Protein AF-A0A913Y5Y9-F1 (afdb_monomer)

Sequence (158 aa):
MTARHYVAMFNRSLSITSGGGNVGEIQFLPVVLLQLVNSSGHVTNVLNAEPYMSGEFTKLTNNVAWKNTRRRTDLVLAYSHFTYQASDRKLIVVDIQGWAPRDNKGCTFLTDPQIHSPVYKCFGTGNWKKKGFDNFWKMHVECNDICKMLNLVRPPNK

Structure (mmCIF, N/CA/C/O backbone):
data_AF-A0A913Y5Y9-F1
#
_entry.id   AF-A0A913Y5Y9-F1
#
loop_
_atom_site.group_PDB
_atom_site.id
_atom_site.type_symbol
_atom_site.label_atom_id
_atom_site.label_alt_id
_atom_site.label_comp_id
_atom_site.label_asym_id
_atom_site.label_entity_id
_atom_site.label_seq_id
_atom_site.pdbx_PDB_ins_code
_atom_site.Cartn_x
_atom_site.Cartn_y
_atom_site.Cartn_z
_atom_site.occupancy
_atom_site.B_iso_or_equiv
_atom_site.auth_seq_id
_atom_site.auth_comp_id
_atom_site.auth_asym_id
_atom_site.auth_atom_id
_atom_site.pdbx_PDB_model_num
ATOM 1 N N . MET A 1 1 ? -11.099 0.525 4.669 1.00 86.94 1 MET A N 1
ATOM 2 C CA . MET A 1 1 ? -12.015 0.730 3.516 1.00 86.94 1 MET A CA 1
ATOM 3 C C . MET A 1 1 ? -11.273 1.227 2.271 1.00 86.94 1 MET A C 1
ATOM 5 O O . MET A 1 1 ? -11.244 0.499 1.290 1.00 86.94 1 MET A O 1
ATOM 9 N N . THR A 1 2 ? -10.602 2.387 2.299 1.00 96.06 2 THR A N 1
ATOM 10 C CA . THR A 1 2 ? -9.907 2.968 1.124 1.00 96.06 2 THR A CA 1
ATOM 11 C C . THR A 1 2 ? -8.859 2.050 0.487 1.00 96.06 2 THR A C 1
ATOM 13 O O . THR A 1 2 ? -8.871 1.868 -0.724 1.00 96.06 2 THR A O 1
ATOM 16 N N . ALA A 1 3 ? -7.992 1.411 1.277 1.00 96.56 3 ALA A N 1
AT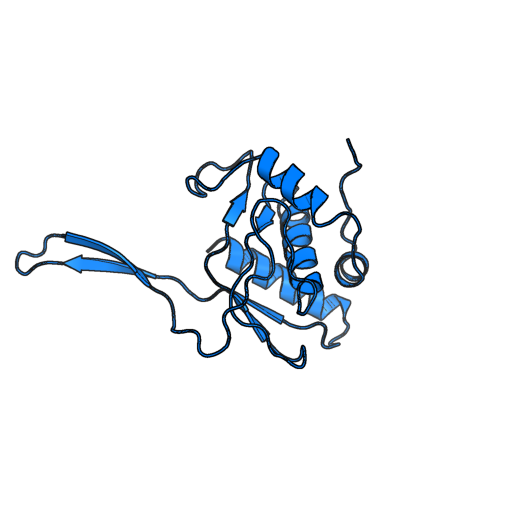OM 17 C CA . ALA A 1 3 ? -6.996 0.482 0.734 1.00 96.56 3 ALA A CA 1
ATOM 18 C C . ALA A 1 3 ? -7.642 -0.717 0.006 1.00 96.56 3 ALA A C 1
ATOM 20 O O . ALA A 1 3 ? -7.230 -1.075 -1.090 1.00 96.56 3 ALA A O 1
ATOM 21 N N . ARG A 1 4 ? -8.732 -1.282 0.550 1.00 96.31 4 ARG A N 1
ATOM 22 C CA . ARG A 1 4 ? -9.496 -2.362 -0.106 1.00 96.31 4 ARG A CA 1
ATOM 23 C C . ARG A 1 4 ? -10.076 -1.931 -1.457 1.00 96.31 4 ARG A C 1
ATOM 25 O O . ARG A 1 4 ? -10.052 -2.716 -2.397 1.00 96.31 4 ARG A O 1
ATOM 32 N N . HIS A 1 5 ? -10.557 -0.691 -1.562 1.00 97.31 5 HIS A N 1
ATOM 33 C CA . HIS A 1 5 ? -11.057 -0.144 -2.825 1.00 97.31 5 HIS A CA 1
ATOM 34 C C . HIS A 1 5 ? -9.964 -0.122 -3.906 1.00 97.31 5 HIS A C 1
ATOM 36 O O . HIS A 1 5 ? -10.178 -0.635 -5.003 1.00 97.31 5 HIS A O 1
ATOM 42 N N . TYR A 1 6 ? -8.770 0.384 -3.582 1.00 98.38 6 TYR A N 1
ATOM 43 C CA . TYR A 1 6 ? -7.657 0.388 -4.535 1.00 98.38 6 TYR A CA 1
ATOM 44 C C . TYR A 1 6 ? -7.137 -1.015 -4.851 1.00 98.38 6 TYR A C 1
ATOM 46 O O . TYR A 1 6 ? -6.719 -1.247 -5.980 1.00 98.38 6 TYR A O 1
ATOM 54 N N . VAL A 1 7 ? -7.197 -1.961 -3.909 1.00 97.44 7 VAL A N 1
ATOM 55 C CA . VAL A 1 7 ? -6.867 -3.368 -4.186 1.00 97.44 7 VAL A CA 1
ATOM 56 C C . VAL A 1 7 ? -7.795 -3.960 -5.243 1.00 97.44 7 VAL A C 1
ATOM 58 O O . VAL A 1 7 ? -7.313 -4.581 -6.185 1.00 97.44 7 VAL A O 1
ATOM 61 N N . ALA A 1 8 ? -9.106 -3.727 -5.147 1.00 96.69 8 ALA A N 1
ATOM 62 C CA . ALA A 1 8 ? -10.048 -4.219 -6.152 1.00 96.69 8 ALA A CA 1
ATOM 63 C C . ALA A 1 8 ? -9.735 -3.655 -7.551 1.00 96.69 8 ALA A C 1
ATOM 65 O O . ALA A 1 8 ? -9.724 -4.393 -8.537 1.00 96.69 8 ALA A O 1
ATOM 66 N N . MET A 1 9 ? -9.413 -2.360 -7.638 1.00 97.81 9 MET A N 1
ATOM 67 C CA . MET A 1 9 ? -8.995 -1.728 -8.894 1.00 97.81 9 MET A CA 1
ATOM 68 C C . MET A 1 9 ? -7.666 -2.291 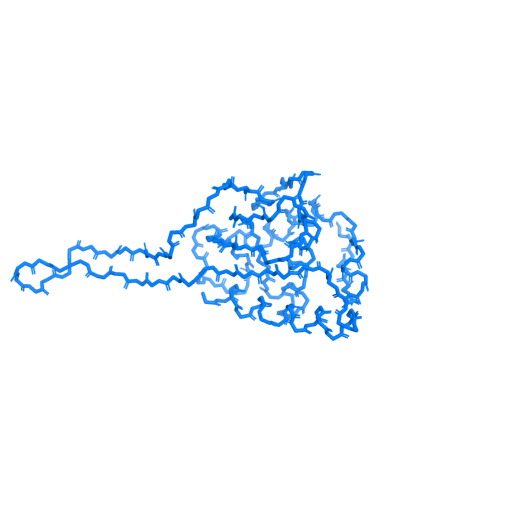-9.420 1.00 97.81 9 MET A C 1
ATOM 70 O O . MET A 1 9 ? -7.523 -2.515 -10.624 1.00 97.81 9 MET A O 1
ATOM 74 N N . PHE A 1 10 ? -6.707 -2.537 -8.527 1.00 97.50 10 PHE A N 1
ATOM 75 C CA . PHE A 1 10 ? -5.391 -3.071 -8.860 1.00 97.50 10 PHE A CA 1
ATOM 76 C C . PHE A 1 10 ? -5.483 -4.507 -9.380 1.00 97.50 10 PHE A C 1
ATOM 78 O O . PHE A 1 10 ? -5.021 -4.773 -10.485 1.00 97.50 10 PHE A O 1
ATOM 85 N N . ASN A 1 11 ? -6.160 -5.405 -8.655 1.00 95.69 11 ASN A N 1
ATOM 86 C CA . ASN A 1 11 ? -6.356 -6.798 -9.071 1.00 95.69 11 ASN A CA 1
ATOM 87 C C . ASN A 1 11 ? -7.102 -6.880 -10.410 1.00 95.69 11 ASN A C 1
ATOM 89 O O . ASN A 1 11 ? -6.732 -7.674 -11.274 1.00 95.69 11 ASN A O 1
ATOM 93 N N . ARG A 1 12 ? -8.108 -6.017 -10.628 1.00 95.19 12 ARG A N 1
ATOM 94 C CA . ARG A 1 12 ? -8.802 -5.925 -11.921 1.00 95.19 12 ARG A CA 1
ATOM 95 C C . ARG A 1 12 ? -7.850 -5.518 -13.045 1.00 95.19 12 ARG A C 1
ATOM 97 O O . ARG A 1 12 ? -7.862 -6.140 -14.102 1.00 95.19 12 ARG A O 1
ATOM 104 N N . SER A 1 13 ? -7.027 -4.495 -12.817 1.00 95.38 13 SER A N 1
ATOM 105 C CA . SER A 1 13 ? -6.049 -4.024 -13.807 1.00 95.38 13 SER A CA 1
ATOM 106 C C . SER A 1 13 ? -5.013 -5.106 -14.120 1.00 95.38 13 SER A C 1
ATOM 108 O O . SER A 1 13 ? -4.739 -5.364 -15.286 1.00 95.38 13 SER A O 1
ATOM 110 N N . LEU A 1 14 ? -4.506 -5.801 -13.096 1.00 93.38 14 LEU A N 1
ATOM 111 C CA . LEU A 1 14 ? -3.585 -6.924 -13.268 1.00 93.38 14 LEU A CA 1
ATOM 112 C C . LEU A 1 14 ? -4.196 -8.038 -14.112 1.00 93.38 14 LEU A C 1
ATOM 114 O O . LEU A 1 14 ? -3.565 -8.478 -15.065 1.00 93.38 14 LEU A O 1
ATOM 118 N N . SER A 1 15 ? -5.421 -8.463 -13.790 1.00 91.69 15 SER A N 1
ATOM 119 C CA . SER A 1 15 ? -6.098 -9.549 -14.502 1.00 91.69 15 SER A CA 1
ATOM 120 C C . SER A 1 15 ? -6.331 -9.234 -15.979 1.00 91.69 15 SER A C 1
ATOM 122 O O . SER A 1 15 ? -6.251 -10.142 -16.804 1.00 91.69 15 SER A O 1
ATOM 124 N N . ILE A 1 16 ? -6.652 -7.978 -16.309 1.00 92.12 16 ILE A N 1
ATOM 125 C CA . ILE A 1 16 ? -6.856 -7.546 -17.696 1.00 92.12 16 ILE A CA 1
ATOM 126 C C . ILE A 1 16 ? -5.519 -7.555 -18.434 1.00 92.12 16 ILE A C 1
ATOM 128 O O . ILE A 1 16 ? -5.405 -8.153 -19.501 1.00 92.12 16 ILE A O 1
ATOM 132 N N . THR A 1 17 ? -4.496 -6.923 -17.860 1.00 91.56 17 THR A N 1
ATOM 133 C CA . THR A 1 17 ? -3.229 -6.728 -18.566 1.00 91.56 17 THR A CA 1
ATOM 134 C C . THR A 1 17 ? -2.382 -7.994 -18.649 1.00 91.56 17 THR A C 1
ATOM 136 O O . THR A 1 17 ? -1.623 -8.155 -19.600 1.00 91.56 17 THR A O 1
ATOM 139 N N . SER A 1 18 ? -2.525 -8.925 -17.704 1.00 86.94 18 SER A N 1
ATOM 140 C CA . SER A 1 18 ? -1.821 -10.208 -17.748 1.00 86.94 18 SER A CA 1
ATOM 141 C C . SER A 1 18 ? -2.456 -11.229 -18.696 1.00 86.94 18 SER A C 1
ATOM 143 O O . SER A 1 18 ? -1.924 -12.331 -18.826 1.00 86.94 18 SER A O 1
ATOM 145 N N . GLY A 1 19 ? -3.605 -10.921 -19.316 1.00 81.44 19 GLY A N 1
ATOM 146 C CA . GLY A 1 19 ? -4.340 -11.874 -20.155 1.00 81.44 19 GLY A CA 1
ATOM 147 C C . GLY A 1 19 ? -4.754 -13.146 -19.403 1.00 81.44 19 GLY A C 1
ATOM 148 O O . GLY A 1 19 ? -4.809 -14.218 -19.997 1.00 81.44 19 GLY A O 1
ATOM 149 N N . GLY A 1 20 ? -4.977 -13.053 -18.085 1.00 71.75 20 GLY A N 1
ATOM 150 C CA . GLY A 1 20 ? -5.231 -14.208 -17.213 1.00 71.75 20 GLY A CA 1
ATOM 151 C C . GLY A 1 20 ? -3.973 -14.896 -16.662 1.00 71.75 20 GLY A C 1
ATOM 152 O O . GLY A 1 20 ? -4.084 -15.868 -15.916 1.00 71.75 20 GLY A O 1
ATOM 153 N N . GLY A 1 21 ? -2.774 -14.391 -16.970 1.00 73.81 21 GLY A N 1
ATOM 154 C CA . GLY A 1 21 ? -1.526 -14.839 -16.353 1.00 73.81 21 GLY A CA 1
ATOM 155 C C . GLY A 1 21 ? -1.499 -14.581 -14.840 1.00 73.81 21 GLY A C 1
ATOM 156 O O . GLY A 1 21 ? -1.966 -13.544 -14.358 1.00 73.81 21 GLY A O 1
ATOM 157 N N . ASN A 1 22 ? -0.931 -15.518 -14.075 1.00 75.25 22 ASN A N 1
ATOM 158 C CA . ASN A 1 22 ? -0.864 -15.433 -12.614 1.00 75.25 22 ASN A CA 1
ATOM 159 C C . ASN A 1 22 ? 0.295 -14.530 -12.155 1.00 75.25 22 ASN A C 1
ATOM 161 O O . ASN A 1 22 ? 1.404 -14.998 -11.908 1.00 75.25 22 ASN A O 1
ATOM 165 N N . VAL A 1 23 ? 0.021 -13.232 -12.016 1.00 81.44 23 VAL A N 1
ATOM 166 C CA . VAL A 1 23 ? 0.970 -12.230 -11.479 1.00 81.44 23 VAL A CA 1
ATOM 167 C C . VAL A 1 23 ? 0.877 -12.127 -9.942 1.00 81.44 23 VAL A C 1
ATOM 169 O O . VAL A 1 23 ? 1.697 -11.484 -9.285 1.00 81.44 23 VAL A O 1
ATOM 172 N N . GLY A 1 24 ? -0.064 -12.861 -9.338 1.00 85.69 24 GLY A N 1
ATOM 173 C CA . GLY A 1 24 ? -0.410 -12.799 -7.922 1.00 85.69 24 GLY A CA 1
ATOM 174 C C . GLY A 1 24 ? -1.560 -11.836 -7.637 1.00 85.69 24 GLY A C 1
ATOM 175 O O . GLY A 1 24 ? -1.779 -10.865 -8.357 1.00 85.69 24 GLY A O 1
ATOM 176 N N . GLU A 1 25 ? -2.287 -12.121 -6.561 1.00 91.31 25 GLU A N 1
ATOM 177 C CA . GLU A 1 25 ? -3.379 -11.288 -6.057 1.00 91.31 25 GLU A CA 1
ATOM 178 C C . GLU A 1 25 ? -3.017 -10.767 -4.663 1.00 91.31 25 GLU A C 1
ATOM 180 O O . GLU A 1 25 ? -2.300 -11.434 -3.908 1.00 91.31 25 GLU A O 1
ATOM 185 N N . ILE A 1 26 ? -3.517 -9.586 -4.309 1.00 95.38 26 ILE A N 1
ATOM 186 C CA . ILE A 1 26 ? -3.464 -9.068 -2.941 1.00 95.38 26 ILE A CA 1
ATOM 187 C C . ILE A 1 26 ? -4.876 -8.821 -2.410 1.00 95.38 26 ILE A C 1
ATOM 189 O O . ILE A 1 26 ? -5.760 -8.433 -3.168 1.00 95.38 26 ILE A O 1
ATOM 193 N N . GLN A 1 27 ? -5.093 -8.990 -1.108 1.00 96.38 27 GLN A N 1
ATOM 194 C CA . GLN A 1 27 ? -6.359 -8.673 -0.445 1.00 96.38 27 GLN A CA 1
ATOM 195 C C . GLN A 1 27 ? -6.105 -8.100 0.944 1.00 96.38 27 GLN A C 1
ATOM 197 O O . GLN A 1 27 ? -5.388 -8.704 1.728 1.00 96.38 27 GLN A O 1
ATOM 202 N N . PHE A 1 28 ? -6.714 -6.960 1.277 1.00 97.31 28 PHE A N 1
ATOM 203 C CA . PHE A 1 28 ? -6.738 -6.490 2.666 1.00 97.31 28 PHE A CA 1
ATOM 204 C C . PHE A 1 28 ? -7.857 -7.175 3.444 1.00 97.31 28 PHE A C 1
ATOM 206 O O . PHE A 1 28 ? -8.991 -7.243 2.955 1.00 97.31 28 PHE A O 1
ATOM 213 N N . LEU A 1 29 ? -7.554 -7.596 4.671 1.00 96.62 29 LEU A N 1
ATOM 214 C CA . LEU A 1 29 ? -8.540 -8.127 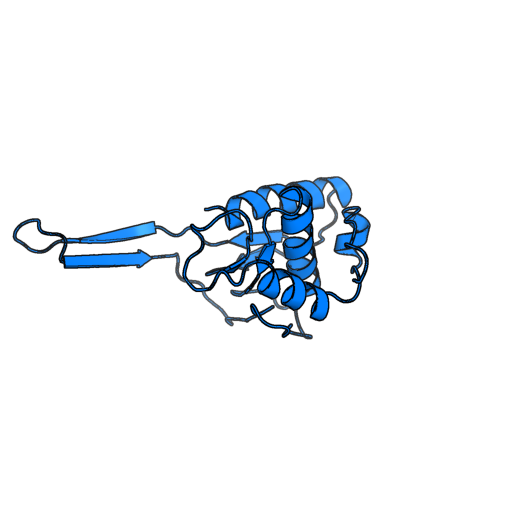5.598 1.00 96.62 29 LEU A CA 1
ATOM 215 C C . LEU A 1 29 ? -9.691 -7.127 5.823 1.00 96.62 29 LEU A C 1
ATOM 217 O O . LEU A 1 29 ? -9.488 -5.904 5.817 1.00 96.62 29 LEU A O 1
ATOM 221 N N . PRO A 1 30 ? -10.933 -7.615 5.990 1.00 95.19 30 PRO A N 1
ATOM 222 C CA . PRO A 1 30 ? -12.012 -6.775 6.473 1.00 95.19 30 PRO A CA 1
ATOM 223 C C . PRO A 1 30 ? -11.731 -6.357 7.920 1.00 95.19 30 PRO A C 1
ATOM 225 O O . PRO A 1 30 ? -11.261 -7.156 8.721 1.00 95.19 30 PRO A O 1
ATOM 228 N N . VAL A 1 31 ? -12.067 -5.110 8.244 1.00 94.62 31 VAL A N 1
ATOM 229 C CA . VAL A 1 31 ? -11.973 -4.562 9.600 1.00 94.62 31 VAL A CA 1
ATOM 230 C C . VAL A 1 31 ? -13.355 -4.078 10.004 1.00 94.62 31 VAL A C 1
ATOM 232 O O . VAL A 1 31 ? -14.051 -3.455 9.194 1.00 94.62 31 VAL A O 1
ATOM 235 N N . VAL A 1 32 ? -13.736 -4.357 11.244 1.00 95.06 32 VAL A N 1
ATOM 236 C CA . VAL A 1 32 ? -14.964 -3.871 11.876 1.00 95.06 32 VAL A CA 1
ATOM 237 C C . VAL A 1 32 ? -14.629 -3.099 13.148 1.00 95.06 32 VAL A C 1
ATOM 239 O O . VAL A 1 32 ? -13.604 -3.346 13.781 1.00 95.06 32 VAL A O 1
ATOM 242 N N . LEU A 1 33 ? -15.507 -2.171 13.524 1.00 95.50 33 LEU A N 1
ATOM 243 C CA . LEU A 1 33 ? -15.464 -1.509 14.824 1.00 95.50 33 LEU A CA 1
ATOM 244 C C . LEU A 1 33 ? -16.371 -2.270 15.791 1.00 95.50 33 LEU A C 1
ATOM 246 O O . LEU A 1 33 ? -17.563 -2.423 15.530 1.00 95.50 33 LEU A O 1
ATOM 250 N N . LEU A 1 34 ? -15.808 -2.730 16.902 1.00 96.44 34 LEU A N 1
ATOM 251 C CA . LEU A 1 34 ? -16.538 -3.323 18.014 1.00 96.44 34 LEU A CA 1
ATOM 252 C C . LEU A 1 34 ? -16.723 -2.271 19.102 1.00 96.44 34 LEU A C 1
ATOM 254 O O . LEU A 1 34 ? -15.748 -1.696 19.581 1.00 96.44 34 LEU A O 1
ATOM 258 N N . GLN A 1 35 ? -17.964 -2.041 19.512 1.00 97.38 35 GLN A N 1
ATOM 259 C CA . GLN A 1 35 ? -18.277 -1.230 20.684 1.00 97.38 35 GLN A CA 1
ATOM 260 C C . GLN A 1 35 ? -18.503 -2.167 21.867 1.00 97.38 35 GLN A C 1
ATOM 262 O O . GLN A 1 35 ? -19.405 -3.002 21.836 1.00 97.38 35 GLN A O 1
ATOM 267 N N . LEU A 1 36 ? -17.666 -2.050 22.896 1.00 96.44 36 LEU A N 1
ATOM 268 C CA . LEU A 1 36 ? -17.861 -2.772 24.146 1.00 96.44 36 LEU A CA 1
ATOM 269 C C . LEU A 1 36 ? -18.848 -1.995 25.003 1.00 96.44 36 LEU A C 1
ATOM 271 O O . LEU A 1 36 ? -18.659 -0.803 25.247 1.00 96.44 36 LEU A O 1
ATOM 275 N N . VAL A 1 37 ? -19.896 -2.677 25.447 1.00 97.44 37 VAL A N 1
ATOM 276 C CA . VAL A 1 37 ? -21.003 -2.086 26.196 1.00 97.44 37 VAL A CA 1
ATOM 277 C C . VAL A 1 37 ? -21.065 -2.744 27.570 1.00 97.44 37 VAL A C 1
ATOM 279 O O . VAL A 1 37 ? -20.949 -3.965 27.680 1.00 97.44 37 VAL A O 1
ATOM 282 N N . ASN A 1 38 ? -21.200 -1.944 28.627 1.00 96.50 38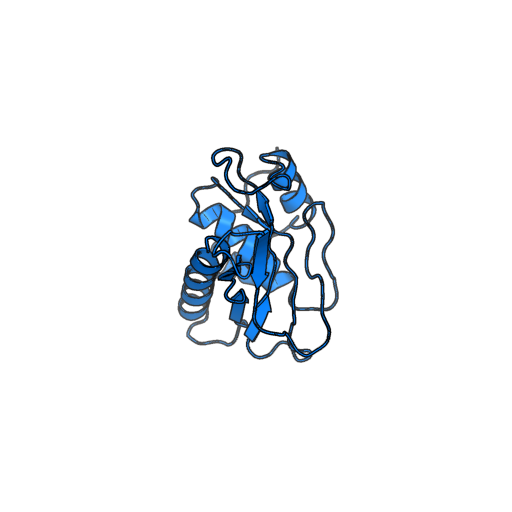 ASN A N 1
ATOM 283 C CA . ASN A 1 38 ? -21.376 -2.465 29.983 1.00 96.50 38 ASN A CA 1
ATOM 284 C C . ASN A 1 38 ? -22.832 -2.901 30.246 1.00 96.50 38 ASN A C 1
ATOM 286 O O . ASN A 1 38 ? -23.718 -2.744 29.407 1.00 96.50 38 ASN A O 1
ATOM 290 N N . SER A 1 39 ? -23.101 -3.406 31.452 1.00 96.62 39 SER A N 1
ATOM 291 C CA . SER A 1 39 ? -24.448 -3.826 31.863 1.00 96.62 39 SER A CA 1
ATOM 292 C C . SER A 1 39 ? -25.493 -2.703 31.851 1.00 96.62 39 SER A C 1
ATOM 294 O O . SER A 1 39 ? -26.682 -2.998 31.785 1.00 96.62 39 SER A O 1
ATOM 296 N N . SER A 1 40 ? -25.080 -1.431 31.895 1.00 96.19 40 SER A N 1
ATOM 297 C CA . SER A 1 40 ? -25.978 -0.272 31.840 1.00 96.19 40 SER A CA 1
ATOM 298 C C . SER A 1 40 ? -26.213 0.257 30.420 1.00 96.19 40 SER A C 1
ATOM 300 O O . SER A 1 40 ? -26.821 1.310 30.267 1.00 96.19 40 SER A O 1
ATOM 302 N N . GLY A 1 41 ? -25.710 -0.417 29.380 1.00 95.56 41 GLY A N 1
ATOM 303 C CA . GLY A 1 41 ? -25.869 0.024 27.991 1.00 95.56 41 GLY A CA 1
ATOM 304 C C . GLY A 1 41 ? -24.898 1.129 27.551 1.00 95.56 41 GLY A C 1
ATOM 305 O O . GLY A 1 41 ? -25.010 1.629 26.434 1.00 95.56 41 GLY A O 1
ATOM 306 N N . HIS A 1 42 ? -23.929 1.512 28.387 1.00 96.94 42 HIS A N 1
ATOM 307 C CA . HIS A 1 42 ? -22.934 2.528 28.041 1.00 96.94 42 HIS A CA 1
ATOM 308 C C . HIS A 1 42 ? -21.735 1.918 27.314 1.00 96.94 42 HIS A C 1
ATOM 310 O O . HIS A 1 42 ? -21.181 0.905 27.749 1.00 96.94 42 HIS A O 1
ATOM 316 N N . VAL A 1 43 ? -21.299 2.575 26.234 1.00 97.38 43 VAL A N 1
ATOM 317 C CA . VAL A 1 43 ? -20.066 2.216 25.523 1.00 97.38 43 VAL A CA 1
ATOM 318 C C . VAL A 1 43 ? -18.872 2.533 26.418 1.00 97.38 43 VAL A C 1
ATOM 320 O O . VAL A 1 43 ? -18.630 3.690 26.756 1.00 97.38 43 VAL A O 1
ATOM 323 N N . THR A 1 44 ? -18.120 1.506 26.797 1.00 97.19 44 THR A N 1
ATOM 324 C CA . THR A 1 44 ? -16.916 1.635 27.626 1.00 97.19 44 THR A CA 1
ATOM 325 C C . THR A 1 44 ? -15.646 1.654 26.797 1.00 97.19 44 THR A C 1
ATOM 327 O O . THR A 1 44 ? -14.647 2.231 27.221 1.00 97.19 44 THR A O 1
ATOM 330 N N . ASN A 1 45 ? -15.664 1.021 25.622 1.00 96.75 45 ASN A N 1
ATOM 331 C CA . ASN A 1 45 ? -14.510 0.974 24.740 1.00 96.75 45 ASN A CA 1
ATOM 332 C C . ASN A 1 45 ? -14.914 0.770 23.278 1.00 96.75 45 ASN A C 1
ATOM 334 O O . ASN A 1 45 ? -15.993 0.255 22.981 1.00 96.75 45 ASN A O 1
ATOM 338 N N . VAL A 1 46 ? -14.011 1.132 22.369 1.00 96.69 46 VAL A N 1
ATOM 339 C CA . VAL A 1 46 ? -14.140 0.880 20.934 1.00 96.69 46 VAL A CA 1
ATOM 340 C C . VAL A 1 46 ? -12.865 0.214 20.440 1.00 96.69 46 VAL A C 1
ATOM 342 O O . VAL A 1 46 ? -11.770 0.741 20.621 1.00 96.69 46 VAL A O 1
ATOM 345 N N . LEU A 1 47 ? -13.009 -0.947 19.812 1.00 96.38 47 LEU A N 1
ATOM 346 C CA . LEU A 1 47 ? -11.904 -1.748 19.299 1.00 96.38 47 LEU A CA 1
ATOM 347 C C . LEU A 1 47 ? -12.032 -1.914 17.787 1.00 96.38 47 LEU A C 1
ATOM 349 O O . LEU A 1 47 ? -13.137 -2.020 17.261 1.00 96.38 47 LEU A O 1
ATOM 353 N N . ASN A 1 48 ? -10.900 -1.998 17.093 1.00 94.75 48 ASN A N 1
ATOM 354 C CA . ASN A 1 48 ? -10.869 -2.553 15.743 1.00 94.75 48 ASN A CA 1
ATOM 355 C C . ASN A 1 48 ? -10.705 -4.070 15.845 1.00 94.75 48 ASN A C 1
ATOM 357 O O . ASN A 1 48 ? -9.889 -4.546 16.634 1.00 94.75 48 ASN A O 1
ATOM 361 N N . ALA A 1 49 ? -11.456 -4.817 15.042 1.00 95.31 49 ALA A N 1
ATOM 362 C CA . ALA A 1 49 ? -11.317 -6.262 14.929 1.00 95.31 49 ALA A CA 1
ATOM 363 C C . ALA A 1 49 ? -11.215 -6.689 13.465 1.00 95.31 49 ALA A C 1
ATOM 365 O O . ALA A 1 49 ? -11.866 -6.121 12.585 1.00 95.31 49 ALA A O 1
ATOM 366 N N . GLU A 1 50 ? -10.414 -7.721 13.225 1.00 96.19 50 GLU A N 1
ATOM 367 C CA . GLU A 1 50 ? -10.169 -8.315 11.914 1.00 96.19 50 GLU A CA 1
ATOM 368 C C . GLU A 1 50 ? -10.071 -9.842 12.025 1.00 96.19 50 GLU A C 1
ATOM 370 O O . GLU A 1 50 ? -9.820 -10.360 13.119 1.00 96.19 50 GLU A O 1
ATOM 375 N N . PRO A 1 51 ? -10.292 -10.588 10.926 1.00 95.69 51 PRO A N 1
ATOM 376 C CA . PRO A 1 51 ? -10.094 -12.028 10.919 1.00 95.69 51 PRO A CA 1
ATOM 377 C C . PRO A 1 51 ? -8.677 -12.409 11.336 1.00 95.69 51 PRO A C 1
ATOM 379 O O . PRO A 1 51 ? -7.701 -11.782 10.929 1.00 95.69 51 PRO A O 1
ATOM 382 N N . TYR A 1 52 ? -8.566 -13.494 12.095 1.00 94.81 52 TYR A N 1
ATOM 383 C CA . TYR A 1 52 ? -7.269 -14.052 12.442 1.00 94.81 52 TYR A CA 1
ATOM 384 C C . TYR A 1 52 ? -6.503 -14.482 11.182 1.00 94.81 52 TYR A C 1
ATOM 386 O O . TYR A 1 52 ? -7.015 -15.233 10.350 1.00 94.81 52 TYR A O 1
ATOM 394 N N . MET A 1 53 ? -5.256 -14.026 11.067 1.00 93.44 53 MET A N 1
ATOM 395 C CA . MET A 1 53 ? -4.349 -14.390 9.984 1.00 93.44 53 MET A CA 1
ATOM 396 C C . MET A 1 53 ? -3.378 -15.468 10.467 1.00 93.44 53 MET A C 1
ATOM 398 O O . MET A 1 53 ? -2.476 -15.196 11.257 1.00 93.44 53 MET A O 1
ATOM 402 N N . SER A 1 54 ? -3.556 -16.698 9.983 1.00 90.38 54 SER A N 1
ATOM 403 C CA . SER A 1 54 ? -2.630 -17.797 10.268 1.00 90.38 54 SER A CA 1
ATOM 404 C C . SER A 1 54 ? -1.400 -17.737 9.357 1.00 90.38 54 SER A C 1
ATOM 406 O O . SER A 1 54 ? -1.516 -17.464 8.163 1.00 90.38 54 SER A O 1
ATOM 408 N N . GLY A 1 55 ? -0.224 -18.036 9.912 1.00 90.06 55 GLY A N 1
ATOM 409 C CA . GLY A 1 55 ? 1.037 -18.128 9.179 1.00 90.06 55 GLY A CA 1
ATOM 410 C C . GLY A 1 55 ? 2.069 -17.076 9.582 1.00 90.06 55 GLY A C 1
ATOM 411 O O . GLY A 1 55 ? 1.925 -16.358 10.567 1.00 90.06 55 GLY A O 1
ATOM 412 N N . GLU A 1 56 ? 3.163 -17.015 8.824 1.00 91.31 56 GLU A N 1
ATOM 413 C CA . GLU A 1 56 ? 4.281 -16.115 9.108 1.00 91.31 56 GLU A CA 1
ATOM 414 C C . GLU A 1 56 ? 3.949 -14.673 8.707 1.00 91.31 56 GLU A C 1
ATOM 416 O O . GLU A 1 56 ? 3.973 -14.318 7.522 1.00 91.31 56 GLU A O 1
ATOM 421 N N . PHE A 1 57 ? 3.682 -13.837 9.708 1.00 93.25 57 PHE A N 1
ATOM 422 C CA . PHE A 1 57 ? 3.490 -12.410 9.505 1.00 93.25 57 PHE A CA 1
ATOM 423 C C . PHE A 1 57 ? 4.766 -11.771 8.948 1.00 93.25 57 PHE A C 1
ATOM 425 O O . PHE A 1 57 ? 5.859 -11.908 9.495 1.00 93.25 57 PHE A O 1
ATOM 432 N N . THR A 1 58 ? 4.623 -11.057 7.839 1.00 90.88 58 THR A N 1
ATOM 433 C CA . THR A 1 58 ? 5.705 -10.436 7.089 1.00 90.88 58 THR A CA 1
ATOM 434 C C . THR A 1 58 ? 5.374 -8.975 6.828 1.00 90.88 58 THR A C 1
ATOM 436 O O . THR A 1 58 ? 4.383 -8.646 6.176 1.00 90.88 58 THR A O 1
ATOM 439 N N . LYS A 1 59 ? 6.275 -8.090 7.251 1.00 92.38 59 LYS A N 1
ATOM 440 C CA . LYS A 1 59 ? 6.297 -6.707 6.782 1.00 92.38 59 LYS A CA 1
ATOM 441 C C . LYS A 1 59 ? 6.993 -6.656 5.421 1.00 92.38 59 LYS A C 1
ATOM 443 O O . LYS A 1 59 ? 8.132 -7.116 5.296 1.00 92.38 59 LYS A O 1
ATOM 448 N N . LEU A 1 60 ? 6.300 -6.163 4.393 1.00 89.56 60 LEU A N 1
ATOM 449 C CA . LEU A 1 60 ? 6.808 -6.095 3.016 1.00 89.56 60 LEU A CA 1
ATOM 450 C C . LEU A 1 60 ? 7.381 -4.712 2.707 1.00 89.56 60 LEU A C 1
ATOM 452 O O . LEU A 1 60 ? 8.439 -4.608 2.087 1.00 89.56 60 LEU A O 1
ATOM 456 N N . THR A 1 61 ? 6.721 -3.660 3.184 1.00 90.94 61 THR A N 1
ATOM 457 C CA . THR A 1 61 ? 7.212 -2.278 3.143 1.00 90.94 61 THR A CA 1
ATOM 458 C C . THR A 1 61 ? 6.921 -1.580 4.469 1.00 90.94 61 THR A C 1
ATOM 460 O O . THR A 1 61 ? 6.106 -2.056 5.257 1.00 90.94 61 THR A O 1
ATOM 463 N N . ASN A 1 62 ? 7.592 -0.459 4.736 1.00 85.06 62 ASN A N 1
ATOM 464 C CA . ASN A 1 62 ? 7.211 0.455 5.815 1.00 85.06 62 ASN A CA 1
ATOM 465 C C . ASN A 1 62 ? 6.815 1.841 5.273 1.00 85.06 62 ASN A C 1
ATOM 467 O O . ASN A 1 62 ? 6.833 2.084 4.069 1.00 85.06 62 ASN A O 1
ATOM 471 N N . ASN A 1 63 ? 6.467 2.770 6.157 1.00 81.25 63 ASN A N 1
ATOM 472 C CA . ASN A 1 63 ? 6.122 4.158 5.820 1.00 81.25 63 ASN A CA 1
ATOM 473 C C . ASN A 1 63 ? 7.337 5.116 5.709 1.00 81.25 63 ASN A C 1
ATOM 475 O O . ASN A 1 63 ? 7.162 6.331 5.580 1.00 81.25 63 ASN A O 1
ATOM 479 N N . VAL A 1 64 ? 8.575 4.604 5.767 1.00 73.75 64 VAL A N 1
ATOM 480 C CA . VAL A 1 64 ? 9.805 5.418 5.747 1.00 73.75 64 VAL A CA 1
ATOM 481 C C . VAL A 1 64 ? 10.621 5.205 4.472 1.00 73.75 64 VAL A C 1
ATOM 483 O O . VAL A 1 64 ? 10.690 6.096 3.643 1.00 73.75 64 VAL A O 1
ATOM 486 N N . ALA A 1 65 ? 11.294 4.068 4.324 1.00 79.06 65 ALA A N 1
ATOM 487 C CA . ALA A 1 65 ? 12.169 3.775 3.179 1.00 79.06 65 ALA A CA 1
ATOM 488 C C . ALA A 1 65 ? 12.669 2.319 3.193 1.00 79.06 65 ALA A C 1
ATOM 490 O O . ALA A 1 65 ? 13.689 2.002 2.587 1.00 79.06 65 ALA A O 1
ATOM 491 N N . TRP A 1 66 ? 12.000 1.429 3.924 1.00 88.50 66 TRP A N 1
ATOM 492 C CA . TRP A 1 66 ? 12.409 0.037 4.045 1.00 88.50 66 TRP A CA 1
ATOM 493 C C . TRP A 1 66 ? 11.467 -0.855 3.248 1.00 88.50 66 TRP A C 1
ATOM 495 O O . TRP A 1 66 ? 10.243 -0.726 3.337 1.00 88.50 66 TRP A O 1
ATOM 505 N N . LYS A 1 67 ? 12.062 -1.787 2.507 1.00 86.19 67 LYS A N 1
ATOM 506 C CA . LYS A 1 67 ? 11.368 -2.859 1.805 1.00 86.19 67 LYS A CA 1
ATOM 507 C C . LYS A 1 67 ? 12.028 -4.191 2.115 1.00 86.19 67 LYS A C 1
ATOM 509 O O . LYS A 1 67 ? 13.248 -4.273 2.252 1.00 86.19 67 LYS A O 1
ATOM 514 N N . ASN A 1 68 ? 11.221 -5.236 2.176 1.00 83.69 68 ASN A N 1
ATOM 515 C CA . ASN A 1 68 ? 11.704 -6.601 2.274 1.00 83.69 68 ASN A CA 1
ATOM 516 C C . ASN A 1 68 ? 12.304 -7.035 0.925 1.00 83.69 68 ASN A C 1
ATOM 518 O O . ASN A 1 68 ? 11.752 -6.715 -0.124 1.00 83.69 68 ASN A O 1
ATOM 522 N N . THR A 1 69 ? 13.412 -7.773 0.916 1.00 78.06 69 THR A N 1
ATOM 523 C CA . THR A 1 69 ? 14.062 -8.240 -0.325 1.00 78.06 69 THR A CA 1
ATOM 524 C C . THR A 1 69 ? 13.705 -9.676 -0.709 1.00 78.06 69 THR A C 1
ATOM 526 O O . THR A 1 69 ? 14.114 -10.136 -1.768 1.00 78.06 69 THR A O 1
ATOM 529 N N . ARG A 1 70 ? 12.967 -10.408 0.137 1.00 66.88 70 ARG A N 1
ATOM 530 C CA . ARG A 1 70 ? 12.831 -11.871 0.027 1.00 66.88 70 ARG A CA 1
ATOM 531 C C . ARG A 1 70 ? 11.461 -12.371 -0.447 1.00 66.88 70 ARG A C 1
ATOM 533 O O . ARG A 1 70 ? 11.311 -13.576 -0.622 1.00 66.88 70 ARG A O 1
ATOM 540 N N . ARG A 1 71 ? 10.448 -11.509 -0.611 1.00 73.56 71 ARG A N 1
ATOM 541 C CA . ARG A 1 71 ? 9.052 -11.900 -0.944 1.00 73.56 71 ARG A CA 1
ATOM 542 C C . ARG A 1 71 ? 8.412 -10.911 -1.922 1.00 73.56 71 ARG A C 1
ATOM 544 O O . ARG A 1 71 ? 9.121 -10.031 -2.386 1.00 73.56 71 ARG A O 1
ATOM 551 N N . ARG A 1 72 ? 7.103 -11.063 -2.207 1.00 82.88 72 ARG A N 1
ATOM 552 C CA . ARG A 1 72 ? 6.161 -10.280 -3.065 1.00 82.88 72 ARG A CA 1
ATOM 553 C C . ARG A 1 72 ? 6.218 -8.731 -2.990 1.00 82.88 72 ARG A C 1
ATOM 555 O O . ARG A 1 72 ? 5.267 -8.053 -3.367 1.00 82.88 72 ARG A O 1
ATOM 562 N N . THR A 1 73 ? 7.307 -8.146 -2.518 1.00 88.75 73 THR A N 1
ATOM 563 C CA . THR A 1 73 ? 7.619 -6.725 -2.452 1.00 88.75 73 THR A CA 1
ATOM 564 C C . THR A 1 73 ? 7.346 -6.007 -3.767 1.00 88.75 73 THR A C 1
ATOM 566 O O . THR A 1 73 ? 6.750 -4.938 -3.736 1.00 88.75 73 THR A O 1
ATOM 569 N N . ASP A 1 74 ? 7.685 -6.589 -4.919 1.00 92.44 74 ASP A N 1
ATOM 570 C CA . ASP A 1 74 ? 7.408 -5.939 -6.204 1.00 92.44 74 ASP A CA 1
ATOM 571 C C . ASP A 1 74 ? 5.916 -5.763 -6.483 1.00 92.44 74 ASP A C 1
ATOM 573 O O . ASP A 1 74 ? 5.500 -4.700 -6.947 1.00 92.44 74 ASP A O 1
ATOM 577 N N . LEU A 1 75 ? 5.102 -6.759 -6.126 1.00 94.19 75 LEU A N 1
ATOM 578 C CA . LEU A 1 75 ? 3.648 -6.696 -6.260 1.00 94.19 75 LEU A CA 1
ATOM 579 C C . LEU A 1 75 ? 3.070 -5.577 -5.388 1.00 94.19 75 LEU A C 1
ATOM 581 O O . LEU A 1 75 ? 2.241 -4.797 -5.852 1.00 94.19 75 LEU A O 1
ATOM 585 N N . VAL A 1 76 ? 3.542 -5.451 -4.143 1.00 95.25 76 VAL A N 1
ATOM 586 C CA . VAL A 1 76 ? 3.033 -4.417 -3.230 1.00 95.25 76 VAL A CA 1
ATOM 587 C C . VAL A 1 76 ? 3.602 -3.024 -3.507 1.00 95.25 76 VAL A C 1
ATOM 589 O O . VAL A 1 76 ? 2.891 -2.044 -3.309 1.00 95.25 76 VAL A O 1
ATOM 592 N N . LEU A 1 77 ? 4.830 -2.908 -4.022 1.00 95.88 77 LEU A N 1
ATOM 593 C CA . LEU A 1 77 ? 5.378 -1.635 -4.506 1.00 95.88 77 LEU A CA 1
ATOM 594 C C . LEU A 1 77 ? 4.609 -1.143 -5.735 1.00 95.88 77 LEU A C 1
ATOM 596 O O . LEU A 1 77 ? 4.265 0.037 -5.805 1.00 95.88 77 LEU A O 1
ATOM 600 N N . ALA A 1 78 ? 4.281 -2.050 -6.661 1.00 96.88 78 ALA A N 1
ATOM 601 C CA . ALA A 1 78 ? 3.444 -1.735 -7.810 1.00 96.88 78 ALA A CA 1
ATOM 602 C C . ALA A 1 78 ? 2.027 -1.342 -7.387 1.00 96.88 78 ALA A C 1
ATOM 604 O O . ALA A 1 78 ? 1.477 -0.389 -7.929 1.00 96.88 78 ALA A O 1
ATOM 605 N N . TYR A 1 79 ? 1.459 -2.002 -6.374 1.00 97.94 79 TYR A N 1
ATOM 606 C CA . TYR A 1 79 ? 0.188 -1.592 -5.779 1.00 97.94 79 TYR A CA 1
ATOM 607 C C . TYR A 1 79 ? 0.255 -0.179 -5.181 1.00 97.94 79 TYR A C 1
ATOM 609 O O . TYR A 1 79 ? -0.601 0.655 -5.478 1.00 97.94 79 TYR A O 1
ATOM 617 N N . SER A 1 80 ? 1.284 0.135 -4.388 1.00 98.12 80 SER A N 1
ATOM 618 C CA . SER A 1 80 ? 1.485 1.485 -3.855 1.00 98.12 80 SER A CA 1
ATOM 619 C C . SER A 1 80 ? 1.577 2.519 -4.985 1.00 98.12 80 SER A C 1
ATOM 621 O O . SER A 1 80 ? 0.823 3.494 -4.975 1.00 98.12 80 SER A O 1
ATOM 623 N N . HIS A 1 81 ? 2.404 2.289 -6.012 1.00 98.25 81 HIS A N 1
ATOM 624 C CA . HIS A 1 81 ? 2.495 3.174 -7.185 1.00 98.25 81 HIS A CA 1
ATOM 625 C C . HIS A 1 81 ? 1.146 3.294 -7.910 1.00 98.25 81 HIS A C 1
ATOM 627 O O . HIS A 1 81 ? 0.703 4.402 -8.216 1.00 98.25 81 HIS A O 1
ATOM 633 N N . PHE A 1 82 ? 0.435 2.185 -8.101 1.00 98.44 82 PHE A N 1
ATOM 634 C CA . PHE A 1 82 ? -0.895 2.178 -8.701 1.00 98.44 82 PHE A CA 1
ATOM 635 C C . PHE A 1 82 ? -1.856 3.084 -7.929 1.00 98.44 82 PHE A C 1
ATOM 637 O O . PHE A 1 82 ? -2.544 3.891 -8.545 1.00 98.44 82 PHE A O 1
ATOM 644 N N . THR A 1 83 ? -1.868 3.033 -6.591 1.00 98.56 83 THR A N 1
ATOM 645 C CA . THR A 1 83 ? -2.744 3.903 -5.783 1.00 98.56 83 THR A CA 1
ATOM 646 C C . THR A 1 83 ? -2.429 5.387 -5.976 1.00 98.56 83 THR A C 1
ATOM 648 O O . THR A 1 83 ? -3.343 6.211 -6.019 1.00 98.56 83 THR A O 1
ATOM 651 N N . TYR A 1 84 ? -1.154 5.733 -6.174 1.00 98.44 84 TYR A N 1
ATOM 652 C CA . TYR A 1 84 ? -0.745 7.098 -6.493 1.00 98.44 84 TYR A CA 1
ATOM 653 C C . TYR A 1 84 ? -1.287 7.558 -7.845 1.00 98.44 84 TYR A C 1
ATOM 655 O O . TYR A 1 84 ? -1.856 8.643 -7.935 1.00 98.44 84 TYR A O 1
ATOM 663 N N . GLN A 1 85 ? -1.175 6.734 -8.887 1.00 98.06 85 GLN A N 1
ATOM 664 C CA . GLN A 1 85 ? -1.682 7.086 -10.214 1.00 98.06 85 GLN A CA 1
ATOM 665 C C . GLN A 1 85 ? -3.217 7.077 -10.271 1.00 98.06 85 GLN A C 1
ATOM 667 O O . GLN A 1 85 ? -3.819 8.044 -10.729 1.00 98.06 85 GLN A O 1
ATOM 672 N N . ALA A 1 86 ? -3.856 6.025 -9.759 1.00 98.25 86 ALA A N 1
ATOM 673 C CA . ALA A 1 86 ? -5.308 5.851 -9.777 1.00 98.25 86 ALA A CA 1
ATOM 674 C C . ALA A 1 86 ? -6.049 6.903 -8.937 1.00 98.25 86 ALA A C 1
ATOM 676 O O . ALA A 1 86 ? -7.196 7.227 -9.228 1.00 98.25 86 ALA A O 1
ATOM 677 N N . SER A 1 87 ? -5.397 7.455 -7.909 1.00 97.94 87 SER A N 1
ATOM 678 C CA . SER A 1 87 ? -5.953 8.544 -7.101 1.00 97.94 87 SER A CA 1
ATOM 679 C C . SER A 1 87 ? -5.719 9.936 -7.686 1.00 97.94 87 SER A C 1
ATOM 681 O O . SER A 1 87 ? -5.991 10.926 -7.004 1.00 97.94 87 SER A O 1
ATOM 683 N N . ASP A 1 88 ? -5.180 10.035 -8.905 1.00 97.31 88 ASP A N 1
ATOM 684 C CA . ASP A 1 88 ? -4.757 11.303 -9.500 1.00 97.31 88 ASP A CA 1
ATOM 685 C C . ASP A 1 88 ? -3.765 12.050 -8.586 1.00 97.31 88 ASP A C 1
ATOM 687 O O . ASP A 1 88 ? -3.884 13.238 -8.291 1.00 97.31 88 ASP A O 1
ATOM 691 N N . ARG A 1 89 ? -2.782 11.298 -8.066 1.00 96.69 89 ARG A N 1
ATOM 692 C CA . ARG A 1 89 ? -1.680 11.777 -7.213 1.00 96.69 89 ARG A CA 1
ATOM 693 C C . ARG A 1 89 ? -2.121 12.321 -5.850 1.00 96.69 89 ARG A C 1
ATOM 695 O O . ARG A 1 89 ? -1.340 12.995 -5.172 1.00 96.69 89 ARG A O 1
ATOM 702 N N . LYS A 1 90 ? -3.353 12.029 -5.418 1.00 97.69 90 LYS A N 1
ATOM 703 C CA . LYS A 1 90 ? -3.929 12.551 -4.165 1.00 97.69 90 LYS A CA 1
ATOM 70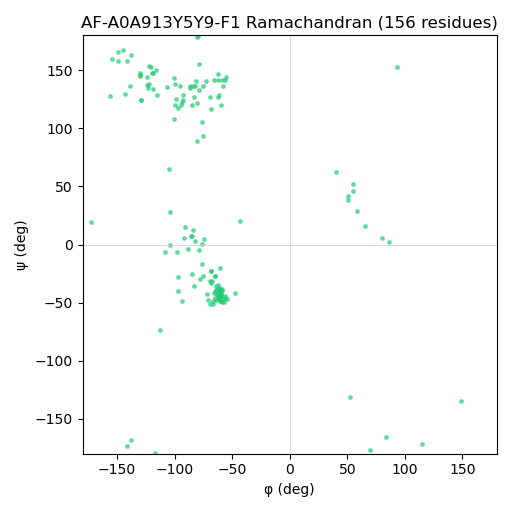4 C C . LYS A 1 90 ? -3.552 11.727 -2.944 1.00 97.69 90 LYS A C 1
ATOM 706 O O . LYS A 1 90 ? -3.546 12.272 -1.839 1.00 97.69 90 LYS A O 1
ATOM 711 N N . LEU A 1 91 ? -3.239 10.443 -3.096 1.00 98.31 91 LEU A N 1
ATOM 712 C CA . LEU A 1 91 ? -2.825 9.585 -1.987 1.00 98.31 91 LEU A CA 1
ATOM 713 C C . LEU A 1 91 ? -1.862 8.487 -2.426 1.00 98.31 91 LEU A C 1
ATOM 715 O O . LEU A 1 91 ? -1.747 8.196 -3.608 1.00 98.31 91 LEU A O 1
ATOM 719 N N . ILE A 1 92 ? -1.203 7.857 -1.459 1.00 98.06 92 ILE A N 1
ATOM 720 C CA . ILE A 1 92 ? -0.481 6.604 -1.663 1.00 98.06 92 ILE A CA 1
ATOM 721 C C . ILE A 1 92 ? -0.710 5.674 -0.475 1.00 98.06 92 ILE A C 1
ATOM 723 O O . ILE A 1 92 ? -0.679 6.119 0.676 1.00 98.06 92 ILE A O 1
ATOM 727 N N . VAL A 1 93 ? -0.960 4.396 -0.755 1.00 98.06 93 VAL A N 1
ATOM 728 C CA . VAL A 1 93 ? -1.082 3.346 0.264 1.00 98.06 93 VAL A CA 1
ATOM 729 C C . VAL A 1 93 ? 0.284 2.697 0.465 1.00 98.06 93 VAL A C 1
ATOM 731 O O . VAL A 1 93 ? 0.889 2.234 -0.497 1.00 98.06 93 VAL A O 1
ATOM 734 N N . VAL A 1 94 ? 0.777 2.674 1.699 1.00 96.56 94 VAL A N 1
ATOM 735 C CA . VAL A 1 94 ? 2.093 2.155 2.106 1.00 96.56 94 VAL A CA 1
ATOM 736 C C . VAL A 1 94 ? 1.962 1.352 3.404 1.00 96.56 94 VAL A C 1
ATOM 738 O O . VAL A 1 94 ? 0.850 1.044 3.831 1.00 96.56 94 VAL A O 1
ATOM 741 N N . ASP A 1 95 ? 3.099 1.021 4.022 1.00 94.81 95 ASP A N 1
ATOM 742 C CA . ASP A 1 95 ? 3.177 0.192 5.228 1.00 94.81 95 ASP A CA 1
ATOM 743 C C . ASP A 1 95 ? 2.478 -1.158 5.028 1.00 94.81 95 ASP A C 1
ATOM 745 O O . ASP A 1 95 ? 1.555 -1.542 5.738 1.00 94.81 95 ASP A O 1
ATOM 749 N N . ILE A 1 96 ? 2.869 -1.841 3.950 1.00 95.88 96 ILE A N 1
ATOM 750 C CA . ILE A 1 96 ? 2.189 -3.046 3.497 1.00 95.88 96 ILE A CA 1
ATOM 751 C C . ILE A 1 96 ? 2.747 -4.250 4.254 1.00 95.88 96 ILE A C 1
ATOM 753 O O . ILE A 1 96 ? 3.940 -4.561 4.178 1.00 95.88 96 ILE A O 1
ATOM 757 N N . GLN A 1 97 ? 1.868 -4.938 4.974 1.00 95.69 97 GLN A N 1
ATOM 758 C CA . GLN A 1 97 ? 2.204 -6.035 5.875 1.00 95.69 97 GLN A CA 1
ATOM 759 C C . GLN A 1 97 ? 1.064 -7.054 5.946 1.00 95.69 97 GLN A C 1
ATOM 761 O O . GLN A 1 97 ? -0.078 -6.739 5.616 1.00 95.69 97 GLN A O 1
ATOM 766 N N . GLY A 1 98 ? 1.380 -8.283 6.345 1.00 95.56 98 GLY A N 1
ATOM 767 C CA . GLY A 1 98 ? 0.415 -9.375 6.456 1.00 95.56 98 GLY A CA 1
ATOM 768 C C . GLY A 1 98 ? 1.072 -10.720 6.178 1.00 95.56 98 GLY A C 1
ATOM 769 O O . GLY A 1 98 ? 2.170 -10.983 6.652 1.00 95.56 98 GLY A O 1
ATOM 770 N N . TRP A 1 99 ? 0.435 -11.566 5.384 1.00 94.25 99 TRP A N 1
ATOM 771 C CA . TRP A 1 99 ? 0.910 -12.895 5.032 1.00 94.25 99 TRP A CA 1
ATOM 772 C C . TRP A 1 99 ? 1.032 -13.043 3.517 1.00 94.25 99 TRP A C 1
ATOM 774 O O . TRP A 1 99 ? 0.131 -12.681 2.759 1.00 94.25 99 TRP A O 1
ATOM 784 N N . ALA A 1 100 ? 2.154 -13.609 3.077 1.00 90.25 100 ALA A N 1
ATOM 785 C CA . ALA A 1 100 ? 2.432 -13.881 1.674 1.00 90.25 100 ALA A CA 1
ATOM 786 C C . ALA A 1 100 ? 2.756 -15.372 1.472 1.00 90.25 100 ALA A C 1
ATOM 788 O O . ALA A 1 100 ? 3.548 -15.921 2.248 1.00 90.25 100 ALA A O 1
ATOM 789 N N . PRO A 1 101 ? 2.224 -16.014 0.415 1.00 86.12 101 PRO A N 1
ATOM 790 C CA . PRO A 1 101 ? 2.591 -17.377 0.043 1.00 86.12 101 PRO A CA 1
ATOM 791 C C . PRO A 1 101 ? 4.096 -17.514 -0.218 1.00 86.12 101 PRO A C 1
ATOM 793 O O . PRO A 1 101 ? 4.697 -16.669 -0.886 1.00 86.12 101 PRO A O 1
ATOM 796 N N . ARG A 1 102 ? 4.713 -18.592 0.283 1.00 82.94 102 ARG A N 1
ATOM 797 C CA . ARG A 1 102 ? 6.165 -18.837 0.143 1.00 82.94 102 ARG A CA 1
ATOM 798 C C . ARG A 1 102 ? 6.593 -19.141 -1.289 1.00 82.94 102 ARG A C 1
ATOM 800 O O . ARG A 1 102 ? 7.693 -18.777 -1.684 1.00 82.94 102 ARG A O 1
ATOM 807 N N . ASP A 1 103 ? 5.729 -19.797 -2.050 1.00 82.88 103 ASP A N 1
ATOM 808 C CA . ASP A 1 103 ? 5.950 -20.150 -3.452 1.00 82.88 103 ASP A CA 1
ATOM 809 C C . ASP A 1 103 ? 5.628 -18.998 -4.416 1.00 82.88 103 ASP A C 1
ATOM 811 O O . ASP A 1 103 ? 5.714 -19.171 -5.631 1.00 82.88 103 ASP A O 1
ATOM 815 N N . ASN A 1 104 ? 5.252 -17.827 -3.885 1.00 74.88 104 ASN A N 1
ATOM 816 C CA . ASN A 1 104 ? 4.752 -16.699 -4.658 1.00 74.88 104 ASN A CA 1
ATOM 817 C C . ASN A 1 104 ? 3.623 -17.115 -5.624 1.00 74.88 104 ASN A C 1
ATOM 819 O O . ASN A 1 104 ? 3.544 -16.601 -6.742 1.00 74.88 104 ASN A O 1
ATOM 823 N N . LYS A 1 105 ? 2.726 -18.018 -5.206 1.00 80.19 105 LYS A N 1
ATOM 824 C CA . LYS A 1 105 ? 1.492 -18.356 -5.930 1.00 80.19 105 LYS A CA 1
ATOM 825 C C . LYS A 1 105 ? 0.277 -18.146 -5.033 1.00 80.19 105 LYS A C 1
ATOM 827 O O . LYS A 1 105 ? 0.327 -18.358 -3.831 1.00 80.19 105 LYS A O 1
ATOM 832 N N . GLY A 1 106 ? -0.823 -17.693 -5.625 1.00 85.31 106 GLY A N 1
ATOM 833 C CA . GLY A 1 106 ? -2.052 -17.387 -4.888 1.00 85.31 106 GLY A CA 1
ATOM 834 C C . GLY A 1 106 ? -2.068 -15.991 -4.257 1.00 85.31 106 GLY A C 1
ATOM 835 O O . GLY A 1 106 ? -1.278 -15.112 -4.625 1.00 85.31 106 GLY A O 1
ATOM 836 N N . CYS A 1 107 ? -3.017 -15.798 -3.339 1.00 91.31 107 CYS A N 1
ATOM 837 C CA . CYS A 1 107 ? -3.354 -14.505 -2.748 1.00 91.31 107 CYS A CA 1
ATOM 838 C C . CYS A 1 107 ? -2.445 -14.147 -1.563 1.00 91.31 107 CYS A C 1
ATOM 840 O O . CYS A 1 107 ? -2.176 -14.969 -0.691 1.00 91.31 107 CYS A O 1
ATOM 842 N N . THR A 1 108 ? -1.998 -12.894 -1.525 1.00 93.69 108 THR A N 1
ATOM 843 C CA . THR A 1 108 ? -1.312 -12.275 -0.384 1.00 93.69 108 THR A CA 1
ATOM 844 C C . THR A 1 108 ? -2.347 -11.546 0.465 1.00 93.69 108 THR A C 1
ATOM 846 O O . THR A 1 108 ? -2.998 -10.619 -0.019 1.00 93.69 108 THR A O 1
ATOM 849 N N . PHE A 1 109 ? -2.494 -11.936 1.728 1.00 95.62 109 PHE A N 1
ATOM 850 C CA . PHE A 1 109 ? -3.425 -11.295 2.653 1.00 95.62 109 PHE A CA 1
ATOM 851 C C . PHE A 1 109 ? -2.710 -10.194 3.426 1.00 95.62 109 PHE A C 1
ATOM 853 O O . PHE A 1 109 ? -1.649 -10.411 3.998 1.00 95.62 109 PHE A O 1
ATOM 860 N N . LEU A 1 110 ? -3.281 -9.000 3.436 1.00 96.94 110 LEU A N 1
ATOM 861 C CA . LEU A 1 110 ? -2.681 -7.786 3.965 1.00 96.94 110 LEU A CA 1
ATOM 862 C C . LEU A 1 110 ? -3.539 -7.219 5.089 1.00 96.94 110 LEU A C 1
ATOM 864 O O . LEU A 1 110 ? -4.758 -7.389 5.101 1.00 96.94 110 LEU A O 1
ATOM 868 N N . THR A 1 111 ? -2.918 -6.500 6.010 1.00 97.25 111 THR A N 1
ATOM 869 C CA . THR A 1 111 ? -3.621 -5.808 7.087 1.00 97.25 111 THR A CA 1
ATOM 870 C C . THR A 1 111 ? -2.949 -4.480 7.429 1.00 97.25 111 THR A C 1
ATOM 872 O O . THR A 1 111 ? -1.852 -4.200 6.945 1.00 97.25 111 THR A O 1
ATOM 875 N N . ASP A 1 112 ? -3.658 -3.659 8.203 1.00 95.31 112 ASP A N 1
ATOM 876 C CA . ASP A 1 112 ? -3.196 -2.411 8.818 1.00 95.31 112 ASP A CA 1
ATOM 877 C C . ASP A 1 112 ? -2.291 -1.536 7.921 1.00 95.31 112 ASP A C 1
ATOM 879 O O . ASP A 1 112 ? -1.110 -1.345 8.219 1.00 95.31 112 ASP A O 1
ATOM 883 N N . PRO A 1 113 ? -2.800 -1.044 6.772 1.00 96.56 113 PRO A N 1
ATOM 884 C CA . PRO A 1 113 ? -2.028 -0.172 5.898 1.00 96.56 113 PRO A CA 1
ATOM 885 C C . PRO A 1 113 ? -1.994 1.266 6.415 1.00 96.56 113 PRO A C 1
ATOM 887 O O . PRO A 1 113 ? -2.970 1.766 6.980 1.00 96.56 113 PRO A O 1
ATOM 890 N N . GLN A 1 114 ? -0.953 2.004 6.032 1.00 96.75 114 GLN A N 1
ATOM 891 C CA . GLN A 1 114 ? -0.923 3.459 6.171 1.00 96.75 114 GLN A CA 1
ATOM 892 C C . GLN A 1 114 ? -1.246 4.143 4.840 1.00 96.75 114 GLN A C 1
ATOM 894 O O . GLN A 1 114 ? -0.824 3.716 3.767 1.00 96.75 114 GLN A O 1
ATOM 899 N N . ILE A 1 115 ? -1.964 5.264 4.903 1.00 97.50 115 ILE A N 1
ATOM 900 C CA . ILE A 1 115 ? -2.200 6.134 3.746 1.00 97.50 115 ILE A CA 1
ATOM 901 C C . ILE A 1 115 ? -1.532 7.483 3.980 1.00 97.50 115 ILE A C 1
ATOM 903 O O . ILE A 1 115 ? -1.746 8.129 5.009 1.00 97.50 115 ILE A O 1
ATOM 907 N N . HIS A 1 116 ? -0.741 7.931 3.011 1.00 97.81 116 HIS A N 1
ATOM 908 C CA . HIS A 1 116 ? -0.286 9.313 2.960 1.00 97.81 116 HIS A CA 1
ATOM 909 C C . HIS A 1 116 ? -1.150 10.097 1.978 1.00 97.81 116 HIS A C 1
ATOM 911 O O . HIS A 1 116 ? -1.490 9.607 0.904 1.00 97.81 116 HIS A O 1
ATOM 917 N N . SER A 1 117 ? -1.519 11.321 2.340 1.00 9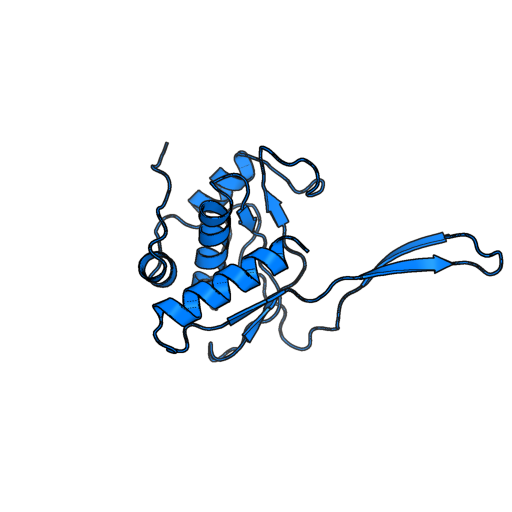7.75 117 SER A N 1
ATOM 918 C CA . SER A 1 117 ? -2.213 12.249 1.452 1.00 97.75 117 SER A CA 1
ATOM 919 C C . SER A 1 117 ? -1.971 13.688 1.905 1.00 97.75 117 SER A C 1
ATOM 921 O O . SER A 1 117 ? -2.214 14.000 3.074 1.00 97.75 117 SER A O 1
ATOM 923 N N . PRO A 1 118 ? -1.514 14.590 1.018 1.00 95.81 118 PRO A N 1
ATOM 924 C CA . PRO A 1 118 ? -1.462 16.018 1.315 1.00 95.81 118 PRO A CA 1
ATOM 925 C C . PRO A 1 118 ? -2.844 16.688 1.243 1.00 95.81 118 PRO A C 1
ATOM 927 O O . PRO A 1 118 ? -3.001 17.784 1.773 1.00 95.81 118 PRO A O 1
ATOM 930 N N . VAL A 1 119 ? -3.828 16.040 0.608 1.00 96.81 119 VAL A N 1
ATOM 931 C CA . VAL A 1 119 ? -5.180 16.578 0.381 1.00 96.81 119 VAL A CA 1
ATOM 932 C C . VAL A 1 119 ? -6.138 16.150 1.494 1.00 96.81 119 VAL A C 1
ATOM 934 O O . VAL A 1 119 ? -6.840 16.978 2.069 1.00 96.81 119 VAL A O 1
ATOM 937 N N . TYR A 1 120 ? -6.151 14.861 1.836 1.00 95.19 120 TYR A N 1
ATOM 938 C CA . TYR A 1 120 ? -7.082 14.292 2.808 1.00 95.19 120 TYR A CA 1
ATOM 939 C C . TYR A 1 120 ? -6.462 14.210 4.208 1.00 95.19 120 TYR A C 1
ATOM 941 O O . TYR A 1 120 ? -5.321 13.781 4.378 1.00 95.19 120 TYR A O 1
ATOM 949 N N . LYS A 1 121 ? -7.236 14.583 5.235 1.00 91.94 121 LYS A N 1
ATOM 950 C CA . LYS A 1 121 ? -6.782 14.642 6.641 1.00 91.94 121 LYS A CA 1
ATOM 951 C C . LYS A 1 121 ? -7.278 13.478 7.515 1.00 91.94 121 LYS A C 1
ATOM 953 O O . LYS A 1 121 ? -6.925 13.412 8.683 1.00 91.94 121 LYS A O 1
ATOM 958 N N . CYS A 1 122 ? -8.060 12.549 6.963 1.00 91.88 122 CYS A N 1
ATOM 959 C CA . CYS A 1 122 ? -8.754 11.482 7.698 1.00 91.88 122 CYS A CA 1
ATOM 960 C C . CYS A 1 122 ? -7.967 10.162 7.846 1.00 91.88 122 CYS A C 1
ATOM 962 O O . CYS A 1 122 ? -8.551 9.141 8.192 1.00 91.88 122 CYS A O 1
ATOM 964 N N . PHE A 1 123 ? -6.654 10.156 7.591 1.00 93.12 123 PHE A N 1
ATOM 965 C CA . PHE A 1 123 ? -5.825 8.936 7.579 1.00 93.12 123 PHE A CA 1
ATOM 966 C C . PHE A 1 123 ? -4.938 8.768 8.822 1.00 93.12 123 PHE A C 1
ATOM 968 O O . PHE A 1 123 ? -3.870 8.159 8.757 1.00 93.12 123 PHE A O 1
ATOM 975 N N . GLY A 1 124 ? -5.386 9.325 9.949 1.00 90.81 124 GLY A N 1
ATOM 976 C CA . GLY A 1 124 ? -4.712 9.204 11.239 1.00 90.81 124 GLY A CA 1
ATOM 977 C C . GLY A 1 124 ? -3.386 9.964 11.335 1.00 90.81 124 GLY A C 1
ATOM 978 O O . GLY A 1 124 ? -2.962 10.680 10.424 1.00 90.81 124 GLY A O 1
ATOM 979 N N . THR A 1 125 ? -2.723 9.805 12.479 1.00 92.62 125 THR A N 1
ATOM 980 C CA . THR A 1 125 ? -1.458 10.480 12.820 1.00 92.62 125 THR A CA 1
ATOM 981 C C . THR A 1 125 ? -0.274 10.006 11.974 1.00 92.62 125 THR A C 1
ATOM 983 O O . THR A 1 125 ? 0.684 10.755 11.786 1.00 92.62 125 THR A O 1
ATOM 986 N N . GLY A 1 126 ? -0.351 8.804 11.394 1.00 92.75 126 GLY A N 1
ATOM 987 C CA . GLY A 1 126 ? 0.651 8.285 10.462 1.00 92.75 126 GLY A CA 1
ATOM 988 C C . GLY A 1 126 ? 0.585 8.886 9.049 1.00 92.75 126 GLY A C 1
ATOM 989 O O . GLY A 1 126 ? 1.407 8.550 8.195 1.00 92.75 126 GLY A O 1
ATOM 990 N N . ASN A 1 127 ? -0.342 9.811 8.763 1.00 96.06 127 ASN A N 1
ATOM 991 C CA . ASN A 1 127 ? -0.348 10.544 7.498 1.00 96.06 127 ASN A CA 1
ATOM 992 C C . ASN A 1 127 ? 0.749 11.626 7.456 1.00 96.06 127 ASN A C 1
ATOM 994 O O . ASN A 1 127 ? 0.536 12.783 7.823 1.00 96.06 127 ASN A O 1
ATOM 998 N N . TRP A 1 128 ? 1.911 11.276 6.908 1.00 95.75 128 TRP A N 1
ATOM 999 C CA . TRP A 1 128 ? 3.036 12.199 6.717 1.00 95.75 128 TRP A CA 1
ATOM 1000 C C . TRP A 1 128 ? 2.970 13.044 5.439 1.00 95.75 128 TRP A C 1
ATOM 1002 O O . TRP A 1 128 ? 3.949 13.706 5.080 1.00 95.75 128 TRP A O 1
ATOM 1012 N N . LYS A 1 129 ?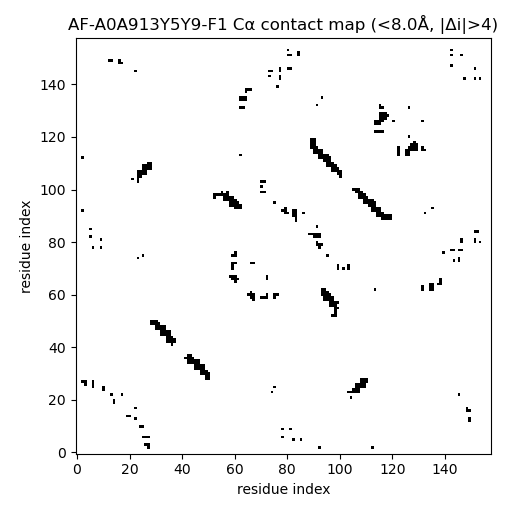 1.819 13.074 4.757 1.00 95.94 129 LYS A N 1
ATOM 1013 C CA . LYS A 1 129 ? 1.562 13.948 3.602 1.00 95.94 129 LYS A CA 1
ATOM 1014 C C . LYS A 1 129 ? 2.663 13.794 2.536 1.00 95.94 129 LYS A C 1
ATOM 1016 O O . LYS A 1 129 ? 3.030 12.677 2.181 1.00 95.94 129 LYS A O 1
ATOM 1021 N N . LYS A 1 130 ? 3.218 14.909 2.047 1.00 95.31 130 LYS A N 1
ATOM 1022 C CA . LYS A 1 130 ? 4.270 14.935 1.021 1.00 95.31 130 LYS A CA 1
ATOM 1023 C C . LYS A 1 130 ? 5.551 14.209 1.451 1.00 95.31 130 LYS A C 1
ATOM 1025 O O . LYS A 1 130 ? 6.101 13.472 0.647 1.00 95.31 130 LYS A O 1
ATOM 1030 N N . LYS A 1 131 ? 5.959 14.313 2.724 1.00 95.12 131 LYS A N 1
ATOM 1031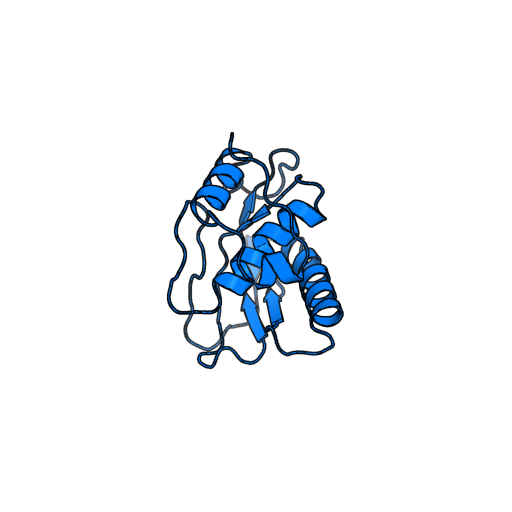 C CA . LYS A 1 131 ? 7.125 13.571 3.241 1.00 95.12 131 LYS A CA 1
ATOM 1032 C C . LYS A 1 131 ? 6.938 12.062 3.077 1.00 95.12 131 LYS A C 1
ATOM 1034 O O . LYS A 1 131 ? 7.879 11.359 2.733 1.00 95.12 131 LYS A O 1
ATOM 1039 N N . GLY A 1 132 ? 5.713 11.580 3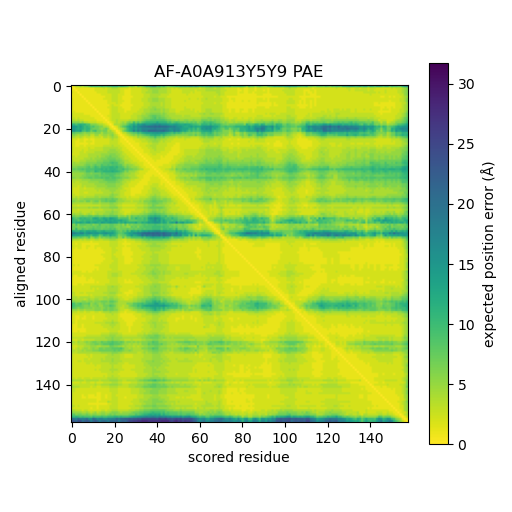.283 1.00 95.25 132 GLY A N 1
ATOM 1040 C CA . GLY A 1 132 ? 5.344 10.189 3.041 1.00 95.25 132 GLY A CA 1
ATOM 1041 C C . GLY A 1 132 ? 5.455 9.771 1.568 1.00 95.25 132 GLY A C 1
ATOM 1042 O O . GLY A 1 132 ? 5.874 8.655 1.277 1.00 95.25 132 GLY A O 1
ATOM 1043 N N . PHE A 1 133 ? 5.143 10.671 0.630 1.00 95.75 133 PHE A N 1
ATOM 1044 C CA . PHE A 1 133 ? 5.357 10.418 -0.801 1.00 95.75 133 PHE A CA 1
ATOM 1045 C C . PHE A 1 133 ? 6.851 10.326 -1.114 1.00 95.75 133 PHE A C 1
ATOM 1047 O O . PHE A 1 133 ? 7.286 9.361 -1.734 1.00 95.75 133 PHE A O 1
ATOM 1054 N N . ASP A 1 134 ? 7.641 11.293 -0.644 1.00 94.75 134 ASP A N 1
ATOM 1055 C CA . ASP A 1 134 ? 9.089 11.340 -0.883 1.00 94.75 134 ASP A CA 1
ATOM 1056 C C . ASP A 1 134 ? 9.784 10.075 -0.344 1.00 94.75 134 ASP A C 1
ATOM 1058 O O . ASP A 1 134 ? 10.653 9.493 -0.990 1.00 94.75 134 ASP A O 1
ATOM 1062 N N . ASN A 1 135 ? 9.346 9.611 0.826 1.00 94.88 135 ASN A N 1
ATOM 1063 C CA . ASN A 1 135 ? 9.749 8.357 1.454 1.00 94.88 135 ASN A CA 1
ATOM 1064 C C . ASN A 1 135 ? 9.470 7.126 0.577 1.00 94.88 135 ASN A C 1
ATOM 1066 O O . ASN A 1 135 ? 10.358 6.297 0.362 1.00 94.88 135 ASN A O 1
ATOM 1070 N N . PHE A 1 136 ? 8.267 7.028 0.006 1.00 95.56 136 PHE A N 1
ATOM 1071 C CA . PHE A 1 136 ? 7.941 5.949 -0.924 1.00 95.56 136 PHE A CA 1
ATOM 1072 C C . PHE A 1 136 ? 8.847 5.961 -2.162 1.00 95.56 136 PHE A C 1
ATOM 1074 O O . PHE A 1 136 ? 9.386 4.920 -2.533 1.00 95.56 136 PHE A O 1
ATOM 1081 N N . TRP A 1 137 ? 9.082 7.123 -2.778 1.00 95.12 137 TRP A N 1
ATOM 1082 C CA . TRP A 1 137 ? 9.895 7.205 -4.000 1.00 95.12 137 TRP A CA 1
ATOM 1083 C C . TRP A 1 137 ? 11.382 6.900 -3.776 1.00 95.12 137 TRP A C 1
ATOM 1085 O O . TRP A 1 137 ? 12.054 6.461 -4.708 1.00 95.12 137 TRP A O 1
ATOM 1095 N N . LYS A 1 138 ? 11.891 7.052 -2.545 1.00 92.31 138 LYS A N 1
ATOM 1096 C CA . LYS A 1 138 ? 13.224 6.553 -2.153 1.00 92.31 138 LYS A CA 1
ATOM 1097 C C . LYS A 1 138 ? 13.286 5.025 -2.103 1.00 92.31 138 LYS A C 1
ATOM 1099 O O . LYS A 1 138 ? 14.331 4.441 -2.358 1.00 92.31 138 LYS A O 1
ATOM 1104 N N . MET A 1 139 ? 12.174 4.373 -1.774 1.00 89.94 139 MET A N 1
ATOM 1105 C CA . MET A 1 139 ? 12.057 2.913 -1.709 1.00 89.94 139 MET A CA 1
ATOM 1106 C C . MET A 1 139 ? 11.779 2.290 -3.090 1.00 89.94 139 MET A C 1
ATOM 1108 O O . MET A 1 139 ? 12.279 1.203 -3.414 1.00 89.94 139 MET A O 1
ATOM 1112 N N . HIS A 1 140 ? 10.997 2.998 -3.908 1.00 93.62 140 HIS A N 1
ATOM 1113 C CA . HIS A 1 140 ? 10.624 2.655 -5.278 1.00 93.62 140 HIS A CA 1
ATOM 1114 C C . HIS A 1 140 ? 11.394 3.526 -6.284 1.00 93.62 140 HIS A C 1
ATOM 1116 O O . HIS A 1 140 ? 10.835 4.376 -6.983 1.00 93.62 140 HIS A O 1
ATOM 1122 N N . VAL A 1 141 ? 12.718 3.331 -6.298 1.00 91.75 141 VAL A N 1
ATOM 1123 C CA . VAL A 1 141 ? 13.651 4.092 -7.145 1.00 91.75 141 VAL A CA 1
ATOM 1124 C C . VAL A 1 141 ? 13.330 3.894 -8.627 1.00 91.75 141 VAL A C 1
ATOM 1126 O O . VAL A 1 141 ? 13.276 4.870 -9.370 1.00 91.75 141 VAL A O 1
ATOM 1129 N N . GLU A 1 142 ? 13.025 2.658 -9.021 1.00 93.00 142 GLU A N 1
ATOM 1130 C CA . GLU A 1 142 ? 12.691 2.271 -10.391 1.00 93.00 142 GLU A CA 1
ATOM 1131 C C . GLU A 1 142 ? 11.395 1.454 -10.433 1.00 93.00 142 GLU A C 1
ATOM 1133 O O . GLU A 1 142 ? 11.087 0.698 -9.505 1.00 93.00 142 GLU A O 1
ATOM 1138 N N . CYS A 1 143 ? 10.644 1.600 -11.527 1.00 96.62 143 CYS A N 1
ATOM 1139 C CA . CYS A 1 143 ? 9.459 0.792 -11.793 1.00 96.62 143 CYS A CA 1
ATOM 1140 C C . CYS A 1 143 ? 9.855 -0.658 -12.097 1.00 96.62 143 CYS A C 1
ATOM 1142 O O . CYS A 1 143 ? 10.651 -0.915 -13.002 1.00 96.62 143 CYS A O 1
ATOM 1144 N N . ASN A 1 144 ? 9.249 -1.605 -11.381 1.00 94.69 144 ASN A N 1
ATOM 1145 C CA . ASN A 1 144 ? 9.407 -3.032 -11.655 1.00 94.69 144 ASN A CA 1
ATOM 1146 C C . ASN A 1 144 ? 8.508 -3.484 -12.818 1.00 94.69 144 ASN A C 1
ATOM 1148 O O . ASN A 1 144 ? 7.746 -2.695 -13.384 1.00 94.69 144 ASN A O 1
ATOM 1152 N N . ASP A 1 145 ? 8.585 -4.763 -13.177 1.00 94.19 145 ASP A N 1
ATOM 1153 C CA . ASP A 1 145 ? 7.879 -5.300 -14.345 1.00 94.19 145 ASP A CA 1
ATOM 1154 C C . ASP A 1 145 ? 6.354 -5.242 -14.206 1.00 94.19 145 ASP A C 1
ATOM 1156 O O . ASP A 1 145 ? 5.656 -5.066 -15.200 1.00 94.19 145 ASP A O 1
ATOM 1160 N N . ILE A 1 146 ? 5.831 -5.275 -12.978 1.00 95.31 146 ILE A N 1
ATOM 1161 C CA . ILE A 1 146 ? 4.397 -5.121 -12.715 1.00 95.31 146 ILE A CA 1
ATOM 1162 C C . ILE A 1 146 ? 3.969 -3.670 -12.962 1.00 95.31 146 ILE A C 1
ATOM 1164 O O . ILE A 1 146 ? 2.945 -3.435 -13.602 1.00 95.31 146 ILE A O 1
ATOM 1168 N N . CYS A 1 147 ? 4.767 -2.689 -12.525 1.00 97.31 147 CYS A N 1
ATOM 1169 C CA . CYS A 1 147 ? 4.525 -1.278 -12.836 1.00 97.31 147 CYS A CA 1
ATOM 1170 C C . CYS A 1 147 ? 4.538 -1.023 -14.350 1.00 97.31 147 CYS A C 1
ATOM 1172 O O . CYS A 1 147 ? 3.660 -0.326 -14.857 1.00 97.31 147 CYS A O 1
ATOM 1174 N N . LYS A 1 148 ? 5.517 -1.598 -15.065 1.00 96.06 148 LYS A N 1
ATOM 1175 C CA . LYS A 1 148 ? 5.641 -1.474 -16.527 1.00 96.06 148 LYS A CA 1
ATOM 1176 C C . LYS A 1 148 ? 4.451 -2.107 -17.236 1.00 96.06 148 LYS A C 1
ATOM 1178 O O . LYS A 1 148 ? 3.847 -1.465 -18.083 1.00 96.06 148 LYS A O 1
ATOM 1183 N N . MET A 1 149 ? 4.080 -3.325 -16.841 1.00 94.94 149 MET A N 1
ATOM 1184 C CA . MET A 1 149 ? 2.905 -4.020 -17.361 1.00 94.94 149 MET A CA 1
ATOM 1185 C C . MET A 1 149 ? 1.652 -3.154 -17.191 1.00 94.94 149 MET A C 1
ATOM 1187 O O . MET A 1 149 ? 0.916 -2.939 -18.142 1.00 94.94 149 MET A O 1
ATOM 1191 N N . LEU A 1 150 ? 1.446 -2.571 -16.010 1.00 96.31 150 LEU A N 1
ATOM 1192 C CA . LEU A 1 150 ? 0.312 -1.689 -15.723 1.00 96.31 150 LEU A CA 1
ATOM 1193 C C . LEU A 1 150 ? 0.420 -0.278 -16.337 1.00 96.31 150 LEU A C 1
ATOM 1195 O O . LEU A 1 150 ? -0.450 0.553 -16.074 1.00 96.31 150 LEU A O 1
ATOM 1199 N N . ASN A 1 151 ? 1.454 0.010 -17.136 1.00 96.38 151 ASN A N 1
ATOM 1200 C CA . ASN A 1 151 ? 1.726 1.329 -17.718 1.00 96.38 151 ASN A CA 1
ATOM 1201 C C . ASN A 1 151 ? 1.712 2.457 -16.667 1.00 96.38 151 ASN A C 1
ATOM 1203 O O . ASN A 1 151 ? 1.142 3.534 -16.873 1.00 96.38 151 ASN A O 1
ATOM 1207 N N . LEU A 1 152 ? 2.305 2.202 -15.498 1.00 97.50 152 LEU A N 1
ATOM 1208 C CA . LEU A 1 152 ? 2.403 3.200 -14.438 1.00 97.50 152 LEU A CA 1
ATOM 1209 C C . LEU A 1 152 ? 3.532 4.186 -14.730 1.00 97.50 152 LEU A C 1
ATOM 1211 O O . LEU A 1 152 ? 4.664 3.801 -15.017 1.00 97.50 152 LEU A O 1
ATOM 1215 N N . VAL A 1 153 ? 3.235 5.475 -14.586 1.00 95.75 153 VAL A N 1
ATOM 1216 C CA . VAL A 1 153 ? 4.190 6.557 -14.813 1.00 95.75 153 VAL A CA 1
ATOM 1217 C C . VAL A 1 153 ? 4.741 7.028 -13.477 1.00 95.75 153 VAL A C 1
ATOM 1219 O O . VAL A 1 153 ? 4.006 7.470 -12.587 1.00 95.75 153 VAL A O 1
ATOM 1222 N N . ARG A 1 154 ? 6.059 6.929 -13.316 1.00 92.12 154 ARG A N 1
ATOM 1223 C CA . ARG A 1 154 ? 6.758 7.478 -12.153 1.00 92.12 154 ARG A CA 1
ATOM 1224 C C . ARG A 1 154 ? 6.849 9.006 -12.284 1.00 92.12 154 ARG A C 1
ATOM 1226 O O . ARG A 1 154 ? 7.176 9.491 -13.367 1.00 92.12 154 ARG A O 1
ATOM 1233 N N . PRO A 1 155 ? 6.596 9.787 -11.218 1.00 89.56 155 PRO A N 1
ATOM 1234 C CA . PRO A 1 155 ? 6.837 11.222 -11.264 1.00 89.56 155 PRO A CA 1
ATOM 1235 C C . PRO A 1 155 ? 8.334 11.511 -11.492 1.00 89.56 155 PRO A C 1
ATOM 1237 O O . PRO A 1 155 ? 9.185 10.746 -11.022 1.00 89.56 155 PRO A O 1
ATOM 1240 N N . PRO A 1 156 ? 8.676 12.602 -12.202 1.00 80.38 156 PRO A N 1
ATOM 1241 C CA . PRO A 1 156 ? 10.066 13.001 -12.385 1.00 80.38 156 PRO A CA 1
ATOM 1242 C C . PRO A 1 156 ? 10.731 13.248 -11.026 1.00 80.38 156 PRO A C 1
ATOM 1244 O O . PRO A 1 156 ? 10.097 13.778 -10.108 1.00 80.38 156 PRO A O 1
ATOM 1247 N N . ASN A 1 157 ? 12.004 12.856 -10.904 1.00 64.88 157 ASN A N 1
ATOM 1248 C CA . ASN A 1 157 ? 12.817 13.210 -9.742 1.00 64.88 157 ASN A CA 1
ATOM 1249 C C . ASN A 1 157 ? 12.891 14.738 -9.669 1.00 64.88 157 ASN A C 1
ATOM 1251 O O . ASN A 1 157 ? 13.311 15.372 -10.636 1.00 64.88 157 ASN A O 1
ATOM 1255 N N . LYS A 1 158 ? 12.420 15.308 -8.560 1.00 51.00 158 LYS A N 1
ATOM 1256 C CA . LYS A 1 158 ? 12.692 16.702 -8.211 1.00 51.00 158 LYS A CA 1
ATOM 1257 C C . LYS A 1 158 ? 13.977 16.780 -7.412 1.00 51.00 158 LYS A C 1
ATOM 1259 O O . LYS A 1 158 ? 14.193 15.848 -6.605 1.00 51.00 158 LYS A O 1
#

Radius of gyration: 16.83 Å; Cα contacts (8 Å, |Δi|>4): 257; chains: 1; bounding box: 40×37×52 Å

Solvent-accessible surface area (backbone atoms only — not comparable to full-atom values): 9282 Å² total; per-residue (Å²): 110,72,68,48,54,48,37,55,55,47,50,52,52,48,45,62,71,46,75,69,50,90,84,59,44,66,44,58,64,67,74,47,80,46,72,41,60,49,99,85,71,46,76,78,47,78,42,82,47,60,76,87,79,86,75,72,78,42,70,34,35,47,71,54,60,51,68,44,90,86,63,73,31,64,61,53,52,31,48,22,52,45,35,21,60,77,48,72,68,44,32,35,51,38,24,42,26,31,38,66,48,91,84,71,58,62,66,26,44,29,45,85,65,43,39,23,23,75,78,59,82,86,51,61,91,78,38,50,18,65,62,31,51,55,21,47,47,68,57,52,74,67,81,49,71,63,24,55,68,69,69,59,81,78,79,80,89,128

Secondary structure (DSSP, 8-state):
-HHHHHHHHHHHHHHHHTTT----EEEEPP-EEEEEE-TTS-EEEEEEE-----S--EE-B-SSS-B-SSSSHHHHHHHHHHHHHHTTTS-EEE--EEE--TTS-SEEEEE--EEE-SS---S-TT--HHHHHHHHHHH--S--HHHHHTTPPPPPP-

InterPro domains:
  IPR004166 Alpha-type protein kinase, alpha-kinase domain [PF02816] (1-147)
  IPR004166 Alpha-type protein kinase, alpha-kinase domain [PS51158] (1-155)
  IPR004166 Alpha-type protein kinase, alpha-kinase domain [SM00811] (1-147)
  IPR011009 Protein kinase-like domain superfamily [SSF56112] (1-156)
  IPR043529 Alpha-protein kinase 1 [PTHR46747] (1-155)

Mean predicted aligned error: 4.23 Å

Organism: Exaiptasia diaphana (NCBI:txid2652724)

Nearest PDB structures (foldseek):
  3lmi-assembly3_C  TM=8.795E-01  e=4.833E-12  Dictyostelium discoideum
  3lla-assembly2_B  TM=8.761E-01  e=5.460E-12  Dictyostelium discoideum
  3lmi-assembly1_A  TM=8.630E-01  e=5.460E-12  Dictyostelium discoideum
  4kuj-assembly2_B  TM=7.961E-01  e=1.242E-09  Entamoeba histolytica HM-1:IMSS-B
  1iah-assembly1_B  TM=6.668E-01  e=2.053E-08  Mus musculus

pLDDT: mean 92.35, std 7.4, range [51.0, 98.56]

Foldseek 3Di:
DVLQVLLVVLVVLLCVLCVNDFPEGEGEWDKDWDFDADPVRDGPDIDIDTDDADDDKDFQFALAADGDPQAPNLVVLLSQLSCCVVVVNFKGKTRWIGAADNVNGYYGYTYDIAMEGLNDDPRPPSHPHVNSVVRSCNNCVDRDPSNVSSVGDDDDDD